Protein AF-A0A1B3NB32-F1 (afdb_monomer_lite)

Structure (mmCIF, N/CA/C/O backbone):
data_AF-A0A1B3NB32-F1
#
_entry.id   AF-A0A1B3NB32-F1
#
loop_
_atom_site.group_PDB
_atom_site.id
_atom_site.type_symbol
_atom_site.label_atom_id
_atom_site.label_alt_id
_atom_site.label_comp_id
_atom_site.label_asym_id
_atom_site.label_entity_id
_atom_site.label_seq_id
_atom_site.pdbx_PDB_ins_code
_atom_site.Cartn_x
_atom_site.Cartn_y
_atom_site.Cartn_z
_atom_site.occupancy
_atom_site.B_iso_or_equiv
_atom_site.auth_seq_id
_atom_site.auth_comp_id
_atom_site.auth_asym_id
_atom_site.auth_atom_id
_atom_site.pdbx_PDB_model_num
ATOM 1 N N . MET A 1 1 ? 17.498 -9.817 -17.368 1.00 38.34 1 MET A N 1
ATOM 2 C CA . MET A 1 1 ? 17.721 -9.062 -16.115 1.00 38.34 1 MET A CA 1
ATOM 3 C C . MET A 1 1 ? 16.685 -7.958 -16.043 1.00 38.34 1 MET A C 1
ATOM 5 O O . MET A 1 1 ? 16.857 -6.933 -16.681 1.00 38.34 1 MET A O 1
ATOM 9 N N . MET A 1 2 ? 15.578 -8.188 -15.343 1.00 41.12 2 MET A N 1
ATOM 10 C CA . MET A 1 2 ? 14.624 -7.121 -15.055 1.00 41.12 2 MET A CA 1
ATOM 11 C C . MET A 1 2 ? 14.979 -6.633 -13.655 1.00 41.12 2 MET A C 1
ATOM 13 O O . MET A 1 2 ? 14.786 -7.355 -12.677 1.00 41.12 2 MET A O 1
ATOM 17 N N . GLY A 1 3 ? 15.651 -5.481 -13.587 1.00 49.44 3 GLY A N 1
ATOM 18 C CA . GLY A 1 3 ? 15.916 -4.816 -12.318 1.00 49.44 3 GLY A CA 1
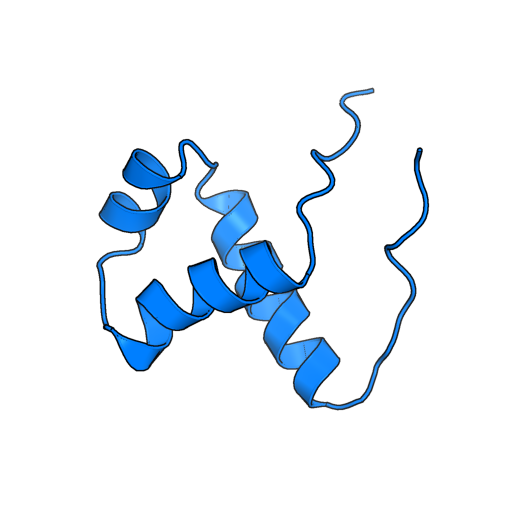ATOM 19 C C . GLY A 1 3 ? 14.583 -4.623 -11.609 1.00 49.44 3 GLY A C 1
ATOM 20 O O . GLY A 1 3 ? 13.619 -4.168 -12.224 1.00 49.44 3 GLY A O 1
ATOM 21 N N . LYS A 1 4 ? 14.505 -5.047 -10.348 1.00 57.69 4 LYS A N 1
ATOM 22 C CA . LYS A 1 4 ? 13.319 -4.812 -9.528 1.00 57.69 4 LYS A CA 1
ATOM 23 C C . LYS A 1 4 ? 13.042 -3.302 -9.564 1.00 57.69 4 LYS A C 1
ATOM 25 O O . LYS A 1 4 ? 13.983 -2.543 -9.341 1.00 57.69 4 LYS A O 1
ATOM 30 N N . PRO A 1 5 ? 11.822 -2.844 -9.882 1.00 56.91 5 PRO A N 1
ATOM 31 C CA . PRO A 1 5 ? 11.494 -1.435 -9.729 1.00 56.91 5 PRO A CA 1
ATOM 32 C C . PRO A 1 5 ? 11.695 -1.070 -8.254 1.00 56.91 5 PRO A C 1
ATOM 34 O O . PRO A 1 5 ? 11.027 -1.611 -7.370 1.00 56.91 5 PRO A O 1
ATOM 37 N N . ASN A 1 6 ? 12.686 -0.221 -7.988 1.00 68.38 6 ASN A N 1
ATOM 38 C CA . ASN A 1 6 ? 13.024 0.208 -6.640 1.00 68.38 6 ASN A CA 1
ATOM 39 C C . ASN A 1 6 ? 12.047 1.315 -6.238 1.00 68.38 6 ASN A C 1
ATOM 41 O O . ASN A 1 6 ? 12.234 2.480 -6.571 1.00 68.38 6 ASN A O 1
ATOM 45 N N . PHE A 1 7 ? 10.970 0.922 -5.562 1.00 76.12 7 PHE A N 1
ATOM 46 C CA . PHE A 1 7 ? 10.018 1.852 -4.965 1.00 76.12 7 PHE A CA 1
ATOM 47 C C . PHE A 1 7 ? 10.544 2.365 -3.623 1.00 76.12 7 PHE A C 1
ATOM 49 O O . PHE A 1 7 ? 11.119 1.603 -2.842 1.00 76.12 7 PHE A O 1
ATOM 56 N N . SER A 1 8 ? 10.312 3.648 -3.338 1.00 82.38 8 SER A N 1
ATOM 57 C CA . SER A 1 8 ? 10.711 4.260 -2.072 1.00 82.38 8 SER A CA 1
ATOM 58 C C . SER A 1 8 ? 10.025 3.594 -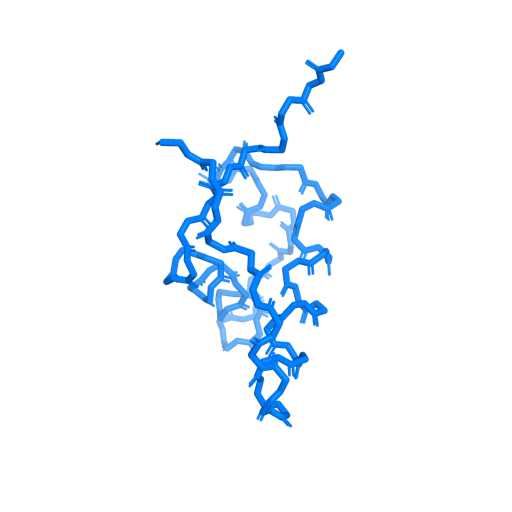0.881 1.00 82.38 8 SER A C 1
ATOM 60 O O . SER A 1 8 ? 8.881 3.145 -0.943 1.00 82.38 8 SER A O 1
ATOM 62 N N . ASN A 1 9 ? 10.719 3.572 0.253 1.00 79.38 9 ASN A N 1
ATOM 63 C CA . ASN A 1 9 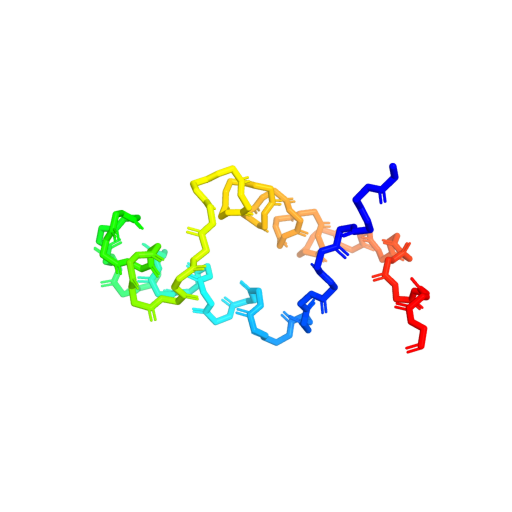? 10.210 2.966 1.482 1.00 79.38 9 ASN A CA 1
ATOM 64 C C . ASN A 1 9 ? 8.919 3.635 1.978 1.00 79.38 9 ASN A C 1
ATOM 66 O O . ASN A 1 9 ? 8.044 2.947 2.497 1.00 79.38 9 ASN A O 1
ATOM 70 N N . GLU A 1 10 ? 8.804 4.952 1.790 1.00 83.81 10 GLU A N 1
ATOM 71 C CA . GLU A 1 10 ? 7.586 5.726 2.054 1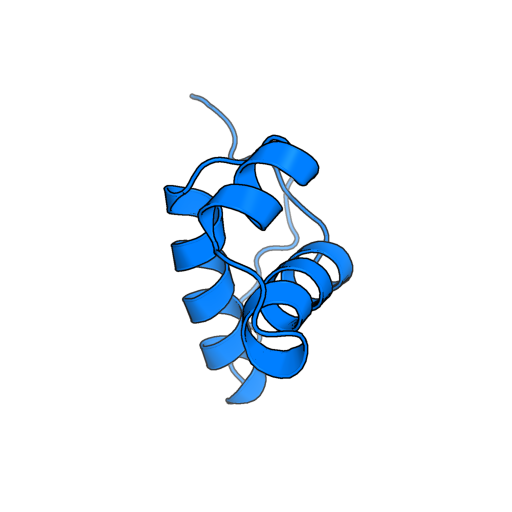.00 83.81 10 GLU A CA 1
ATOM 72 C C . GLU A 1 10 ? 6.413 5.239 1.192 1.00 83.81 10 GLU A C 1
ATOM 74 O O . GLU A 1 10 ? 5.355 4.919 1.720 1.00 83.81 10 GLU A O 1
ATOM 79 N N . PHE A 1 11 ? 6.647 5.036 -0.107 1.00 85.56 11 PHE A N 1
ATOM 80 C CA . PHE A 1 11 ? 5.640 4.563 -1.050 1.00 85.56 11 PHE A CA 1
ATOM 81 C C . PHE A 1 11 ? 5.147 3.158 -0.693 1.00 85.56 11 PHE A C 1
ATOM 83 O O . PHE A 1 11 ? 3.949 2.884 -0.685 1.00 85.56 11 PHE A O 1
ATOM 90 N N . ILE A 1 12 ? 6.077 2.266 -0.344 1.00 86.38 12 ILE A N 1
ATOM 91 C CA . ILE A 1 12 ? 5.781 0.903 0.111 1.00 86.38 12 ILE A CA 1
ATOM 92 C C . ILE A 1 12 ? 4.933 0.936 1.391 1.00 86.38 12 ILE A C 1
ATOM 94 O O . ILE A 1 12 ? 3.969 0.179 1.501 1.00 86.38 12 ILE A O 1
ATOM 98 N N . ARG A 1 13 ? 5.269 1.803 2.355 1.00 86.06 13 ARG A N 1
ATOM 99 C CA . ARG A 1 13 ? 4.519 1.933 3.611 1.00 86.06 13 ARG A CA 1
ATOM 100 C C . ARG A 1 13 ? 3.109 2.455 3.363 1.00 86.06 13 ARG A C 1
ATOM 102 O O . ARG A 1 13 ? 2.169 1.854 3.865 1.00 86.06 13 ARG A O 1
ATOM 109 N N . ASP A 1 14 ? 2.959 3.494 2.550 1.00 88.31 14 ASP A N 1
ATOM 110 C CA . ASP A 1 14 ? 1.660 4.094 2.238 1.00 88.31 14 ASP A CA 1
ATOM 111 C C . ASP A 1 14 ? 0.765 3.142 1.432 1.00 88.31 14 ASP A C 1
ATOM 113 O O . ASP A 1 14 ? -0.445 3.076 1.656 1.00 88.31 14 ASP A O 1
ATOM 117 N N . ALA A 1 15 ? 1.342 2.354 0.520 1.00 88.38 15 ALA A N 1
ATOM 118 C CA . ALA A 1 15 ? 0.615 1.313 -0.202 1.00 88.38 15 ALA A CA 1
ATOM 119 C C . ALA A 1 15 ? 0.114 0.206 0.741 1.00 88.38 15 ALA A C 1
ATOM 121 O O . ALA A 1 15 ? -1.023 -0.248 0.618 1.00 88.38 15 ALA A O 1
ATOM 122 N N . VAL A 1 16 ? 0.937 -0.214 1.709 1.00 86.00 16 VAL A N 1
ATOM 123 C CA . VAL A 1 16 ? 0.534 -1.197 2.725 1.00 86.00 16 VAL A CA 1
ATOM 124 C C . VAL A 1 16 ? -0.513 -0.603 3.674 1.00 86.00 16 VAL A C 1
ATOM 126 O O . VAL A 1 16 ? -1.518 -1.264 3.918 1.00 86.00 16 VAL A O 1
ATOM 129 N N . ALA A 1 17 ? -0.349 0.646 4.119 1.00 88.69 17 ALA A N 1
ATOM 130 C CA . ALA A 1 17 ? -1.299 1.358 4.978 1.00 88.69 17 ALA A CA 1
ATOM 131 C C . ALA A 1 17 ? -2.683 1.508 4.323 1.00 88.69 17 ALA A C 1
ATOM 133 O O . ALA A 1 17 ? -3.707 1.342 4.983 1.00 88.69 17 ALA A O 1
ATOM 134 N N . GLN A 1 18 ? -2.749 1.720 3.004 1.00 88.62 18 GLN A N 1
ATOM 135 C CA . GLN A 1 18 ? -4.022 1.731 2.272 1.00 88.62 18 GLN A CA 1
ATOM 136 C C . GLN A 1 18 ? -4.798 0.411 2.403 1.00 88.62 18 GLN A C 1
ATOM 138 O O . GLN A 1 18 ? -6.024 0.426 2.482 1.00 88.62 18 GLN A O 1
ATOM 143 N N . ILE A 1 19 ? -4.096 -0.720 2.471 1.00 87.12 19 ILE A N 1
ATOM 144 C CA . ILE A 1 19 ? -4.700 -2.053 2.592 1.00 87.12 19 ILE A CA 1
ATOM 145 C C . ILE A 1 19 ? -4.986 -2.394 4.056 1.00 87.12 19 ILE A C 1
ATOM 147 O O . ILE A 1 19 ? -5.995 -3.026 4.349 1.00 87.12 19 ILE A O 1
ATOM 151 N N . THR A 1 20 ? -4.101 -2.016 4.982 1.00 84.94 20 THR A N 1
ATOM 152 C CA . THR A 1 20 ? -4.196 -2.423 6.392 1.00 84.94 20 THR A CA 1
ATOM 153 C C . THR A 1 20 ? -4.992 -1.454 7.254 1.00 84.94 20 THR A C 1
ATOM 155 O O . THR A 1 20 ? -5.769 -1.897 8.087 1.00 84.94 20 THR A O 1
ATOM 158 N N . GLU A 1 21 ? -4.808 -0.148 7.074 1.00 85.06 21 GLU A N 1
ATOM 159 C CA . GLU A 1 21 ? -5.475 0.887 7.876 1.00 85.06 21 GLU A CA 1
ATOM 160 C C . GLU A 1 21 ? -6.778 1.329 7.216 1.00 85.06 21 GLU A C 1
ATOM 162 O O . GLU A 1 21 ? -7.813 1.456 7.864 1.00 85.06 21 GLU A O 1
ATOM 167 N N . ARG A 1 22 ? -6.743 1.520 5.895 1.00 84.19 22 ARG A N 1
ATOM 168 C CA . ARG A 1 22 ? -7.900 1.964 5.107 1.00 84.19 22 ARG A CA 1
ATOM 169 C C . ARG A 1 22 ? -8.782 0.816 4.617 1.00 84.19 22 ARG A C 1
ATOM 171 O O . ARG A 1 22 ? -9.853 1.075 4.085 1.00 84.19 22 ARG A O 1
ATOM 178 N N . SER A 1 23 ? -8.347 -0.433 4.823 1.00 86.00 23 SER A N 1
ATOM 179 C CA . SER A 1 23 ? -9.056 -1.657 4.421 1.00 86.00 23 SER A CA 1
ATOM 180 C C . SER A 1 23 ? -9.448 -1.694 2.938 1.00 86.00 23 SER A C 1
ATOM 182 O O . SER A 1 23 ? -10.436 -2.332 2.574 1.00 86.00 23 SER A O 1
ATOM 184 N N . PHE A 1 24 ? -8.685 -1.024 2.063 1.00 87.69 24 PHE A N 1
ATOM 185 C CA . PHE A 1 24 ? -8.957 -1.089 0.631 1.00 87.69 24 PHE A CA 1
ATOM 186 C C . PHE A 1 24 ? -8.638 -2.478 0.068 1.00 87.69 24 PHE A C 1
ATOM 188 O O . PHE A 1 24 ? -7.652 -3.109 0.475 1.00 87.69 24 PHE A O 1
ATOM 195 N N . PRO A 1 25 ? -9.421 -2.951 -0.918 1.00 87.94 25 PRO A N 1
ATOM 196 C CA . PRO A 1 25 ? -9.112 -4.174 -1.630 1.00 87.94 25 PRO A CA 1
ATOM 197 C C . PRO A 1 25 ? -7.727 -4.088 -2.268 1.00 87.94 25 PRO A C 1
ATOM 199 O O . PRO A 1 25 ? -7.392 -3.118 -2.950 1.00 87.94 25 PRO A O 1
ATOM 202 N N . VAL A 1 26 ? -6.937 -5.152 -2.115 1.00 83.75 26 VAL A N 1
ATOM 203 C CA . VAL A 1 26 ? -5.606 -5.257 -2.733 1.00 83.75 26 VAL A CA 1
ATOM 204 C C . VAL A 1 26 ? -5.697 -4.989 -4.239 1.00 83.75 26 VAL A C 1
ATOM 206 O O . VAL A 1 26 ? -4.881 -4.254 -4.775 1.00 83.75 26 VAL A O 1
ATOM 209 N N . VAL A 1 27 ? -6.733 -5.508 -4.905 1.00 85.44 27 VAL A N 1
ATOM 210 C CA . VAL A 1 27 ? -6.998 -5.305 -6.342 1.00 85.44 27 VAL A CA 1
ATOM 211 C C . VAL A 1 27 ? -7.165 -3.838 -6.740 1.00 85.44 27 VAL A C 1
ATOM 213 O O . VAL A 1 27 ? -6.646 -3.432 -7.776 1.00 85.44 27 VAL A O 1
ATOM 216 N N . GLU A 1 28 ? -7.806 -3.028 -5.902 1.00 88.50 28 GLU A N 1
ATOM 217 C CA . GLU A 1 28 ? -8.018 -1.606 -6.169 1.00 88.50 28 GLU A CA 1
ATOM 218 C C . GLU A 1 28 ? -6.707 -0.827 -6.011 1.00 88.50 28 GLU A C 1
ATOM 220 O O . GLU A 1 28 ? -6.337 -0.024 -6.868 1.00 88.50 28 GLU A O 1
ATOM 225 N N . VAL A 1 29 ? -5.942 -1.137 -4.961 1.00 87.00 29 VAL A N 1
ATOM 226 C CA . VAL A 1 29 ? -4.623 -0.536 -4.715 1.00 87.00 29 VAL A CA 1
ATOM 227 C C . VAL A 1 29 ? -3.637 -0.897 -5.832 1.00 87.00 29 VAL A C 1
ATOM 229 O O . VAL A 1 29 ? -2.874 -0.045 -6.282 1.00 87.00 29 VAL A O 1
ATOM 232 N N . LEU A 1 30 ? -3.684 -2.133 -6.335 1.00 85.19 30 LEU A N 1
ATOM 233 C CA . LEU A 1 30 ? -2.871 -2.597 -7.463 1.00 85.19 30 LEU A CA 1
ATOM 234 C C . LEU A 1 30 ? -3.141 -1.817 -8.739 1.00 85.19 30 LEU A C 1
ATOM 236 O O . LEU A 1 30 ? -2.203 -1.350 -9.381 1.00 85.19 30 LEU A O 1
ATOM 240 N N . GLN A 1 31 ? -4.418 -1.681 -9.092 1.00 86.88 31 GLN A N 1
ATOM 241 C CA . GLN A 1 31 ? -4.838 -0.963 -10.288 1.00 86.88 31 GLN A CA 1
ATOM 242 C C . GLN A 1 31 ? -4.487 0.520 -10.182 1.00 86.88 31 GLN A C 1
ATOM 244 O O . GLN A 1 31 ? -3.903 1.082 -11.106 1.00 86.88 31 GLN A O 1
ATOM 249 N N . ARG A 1 32 ? -4.755 1.138 -9.028 1.00 87.56 32 ARG A N 1
ATOM 250 C CA . ARG A 1 32 ? -4.486 2.559 -8.793 1.00 87.56 32 ARG A CA 1
ATOM 251 C C . ARG A 1 32 ? -2.999 2.897 -8.829 1.00 87.56 32 ARG A C 1
ATOM 253 O O . ARG A 1 32 ? -2.627 3.934 -9.365 1.00 87.56 32 ARG A O 1
ATOM 260 N N . LEU A 1 33 ? -2.155 2.032 -8.268 1.00 84.62 33 LEU A N 1
ATOM 261 C CA . LEU A 1 33 ? -0.702 2.216 -8.265 1.00 84.62 33 LEU A CA 1
ATOM 262 C C . LEU A 1 33 ? -0.024 1.626 -9.514 1.00 84.62 33 LEU A C 1
ATOM 264 O O . LEU A 1 33 ? 1.180 1.795 -9.678 1.00 84.62 33 LEU A O 1
ATOM 268 N N . SER A 1 34 ? -0.776 0.950 -10.395 1.00 84.81 34 SER A N 1
ATOM 269 C CA . SER A 1 34 ? -0.257 0.218 -11.561 1.00 84.81 34 SER A CA 1
ATOM 270 C C . SER A 1 34 ? 0.877 -0.752 -11.202 1.00 84.81 34 SER A C 1
ATOM 272 O O . SER A 1 34 ? 1.880 -0.863 -11.908 1.00 84.81 34 SER A O 1
ATOM 274 N N . VAL A 1 35 ? 0.732 -1.456 -10.076 1.00 82.75 35 VAL A N 1
ATOM 275 C CA . VAL A 1 35 ? 1.737 -2.403 -9.574 1.00 82.75 35 VAL A CA 1
ATOM 276 C C . VAL A 1 35 ? 1.228 -3.835 -9.590 1.00 82.75 35 VAL A C 1
ATOM 278 O O . VAL A 1 35 ? 0.032 -4.101 -9.662 1.00 82.75 35 VAL A O 1
ATOM 281 N N . SER A 1 36 ? 2.164 -4.782 -9.546 1.00 84.88 36 SER A N 1
ATOM 282 C CA . SER A 1 36 ? 1.845 -6.208 -9.586 1.00 84.88 36 SER A CA 1
ATOM 283 C C . SER A 1 36 ? 1.359 -6.727 -8.223 1.00 84.88 36 SER A C 1
ATOM 285 O O . SER A 1 36 ? 1.911 -6.319 -7.193 1.00 84.88 36 SER A O 1
ATOM 287 N N . PRO A 1 37 ? 0.403 -7.686 -8.191 1.00 81.12 37 PRO A N 1
ATOM 288 C CA . PRO A 1 37 ? -0.052 -8.360 -6.967 1.00 81.12 37 PRO A CA 1
ATOM 289 C C . PRO A 1 37 ? 1.101 -8.903 -6.129 1.00 81.12 37 PRO A C 1
ATOM 291 O O . PRO A 1 37 ? 1.094 -8.844 -4.899 1.00 81.12 37 PRO A O 1
ATOM 294 N N . HIS A 1 38 ? 2.131 -9.384 -6.823 1.00 83.19 38 HIS A N 1
ATOM 295 C CA . HIS A 1 38 ? 3.327 -9.940 -6.217 1.00 83.19 38 HIS A CA 1
ATOM 296 C C . HIS A 1 38 ? 4.114 -8.892 -5.412 1.00 83.19 38 HIS A C 1
ATOM 298 O O . HIS A 1 38 ? 4.631 -9.195 -4.335 1.00 83.19 38 HIS A O 1
ATOM 304 N N . SER A 1 39 ? 4.164 -7.647 -5.897 1.00 82.94 39 SER A N 1
ATOM 305 C CA . SER A 1 39 ? 4.866 -6.549 -5.230 1.00 82.94 39 SER A CA 1
ATOM 306 C C . SER A 1 39 ? 4.205 -6.184 -3.905 1.00 82.94 39 SER A C 1
ATOM 308 O O . SER A 1 39 ? 4.903 -6.067 -2.903 1.00 82.94 39 SER A O 1
ATOM 310 N N . LEU A 1 40 ? 2.871 -6.092 -3.851 1.00 83.06 40 LEU A N 1
ATOM 311 C CA . LEU A 1 40 ? 2.164 -5.769 -2.604 1.00 83.06 40 LEU A CA 1
ATOM 312 C C . LEU A 1 40 ? 2.373 -6.825 -1.518 1.00 83.06 40 LEU A C 1
ATOM 314 O O . LEU A 1 40 ? 2.569 -6.485 -0.350 1.00 83.06 40 LEU A O 1
ATOM 318 N N . TYR A 1 41 ? 2.387 -8.106 -1.891 1.00 83.38 41 TYR A N 1
ATOM 319 C CA . TYR A 1 41 ? 2.661 -9.172 -0.931 1.00 83.38 41 TYR A CA 1
ATOM 320 C C . TYR A 1 41 ? 4.106 -9.115 -0.414 1.00 83.38 41 TYR A C 1
ATOM 322 O O . TYR A 1 41 ? 4.351 -9.226 0.792 1.00 83.38 41 TYR A O 1
ATOM 330 N N . ALA A 1 42 ? 5.067 -8.868 -1.309 1.00 85.31 42 ALA A N 1
ATOM 331 C CA . ALA A 1 42 ? 6.465 -8.671 -0.938 1.00 85.31 42 ALA A CA 1
ATOM 332 C C . ALA A 1 42 ? 6.644 -7.460 -0.004 1.00 85.31 42 ALA A C 1
ATOM 334 O O . ALA A 1 42 ? 7.351 -7.554 1.001 1.00 85.31 42 ALA A O 1
ATOM 335 N N . TRP A 1 43 ? 5.956 -6.352 -0.278 1.00 85.69 43 TRP A N 1
ATOM 336 C CA . TRP A 1 43 ? 5.985 -5.134 0.531 1.00 85.69 43 TRP A CA 1
ATOM 337 C C . TRP A 1 43 ? 5.385 -5.325 1.911 1.00 85.69 43 TRP A C 1
ATOM 339 O O . TRP A 1 43 ? 5.993 -4.897 2.887 1.00 85.69 43 TRP A O 1
ATOM 349 N N . LYS A 1 44 ? 4.264 -6.041 2.031 1.00 83.44 44 LYS A N 1
ATOM 350 C CA . LYS A 1 44 ? 3.681 -6.377 3.335 1.00 83.44 44 LYS A CA 1
ATOM 351 C C . LYS A 1 44 ? 4.682 -7.144 4.208 1.00 83.44 44 LYS A C 1
ATOM 353 O O . LYS A 1 44 ? 4.863 -6.816 5.379 1.00 83.44 44 LYS A O 1
ATOM 358 N N . LYS A 1 45 ? 5.407 -8.105 3.620 1.00 82.88 45 LYS A N 1
ATOM 359 C CA . LYS A 1 45 ? 6.480 -8.850 4.304 1.00 82.88 45 LYS A CA 1
ATOM 360 C C . LYS A 1 45 ? 7.679 -7.960 4.651 1.00 82.88 45 LYS A C 1
ATOM 362 O O . LYS A 1 45 ? 8.270 -8.126 5.715 1.00 82.88 45 LYS A O 1
ATOM 367 N N . GLN A 1 46 ? 8.048 -7.036 3.769 1.00 81.81 46 GLN A N 1
ATOM 368 C CA . GLN A 1 46 ? 9.152 -6.099 3.982 1.00 81.81 46 GLN A CA 1
ATOM 369 C C . GLN A 1 46 ? 8.843 -5.091 5.098 1.00 81.81 46 GLN A C 1
ATOM 371 O O . GLN A 1 46 ? 9.695 -4.853 5.948 1.00 81.81 46 GLN A O 1
ATOM 376 N N . VAL A 1 47 ? 7.628 -4.536 5.134 1.00 80.19 47 VAL A N 1
ATOM 377 C CA . VAL A 1 47 ? 7.170 -3.613 6.185 1.00 80.19 47 VAL A CA 1
ATOM 378 C C . VAL A 1 47 ? 7.114 -4.324 7.535 1.00 80.19 47 VAL A C 1
ATOM 380 O O . VAL A 1 47 ? 7.666 -3.806 8.501 1.00 80.19 47 VAL A O 1
ATOM 383 N N . ALA A 1 48 ? 6.554 -5.538 7.594 1.00 80.88 48 ALA A N 1
ATOM 384 C CA . ALA A 1 48 ? 6.534 -6.336 8.822 1.00 80.88 48 ALA A CA 1
ATOM 385 C C . ALA A 1 48 ? 7.951 -6.614 9.355 1.00 80.88 48 ALA A C 1
ATOM 387 O O . ALA A 1 48 ? 8.215 -6.422 10.536 1.00 80.88 48 ALA A O 1
ATOM 388 N N . ARG A 1 49 ? 8.889 -6.992 8.475 1.00 78.50 49 ARG A N 1
ATOM 389 C CA . ARG A 1 49 ? 10.285 -7.265 8.852 1.00 78.50 49 ARG A CA 1
ATOM 390 C C . ARG A 1 49 ? 11.019 -6.018 9.361 1.00 78.50 49 ARG A C 1
ATOM 392 O O . ARG A 1 49 ? 11.792 -6.102 10.308 1.00 78.50 49 ARG A O 1
ATOM 399 N N . ARG A 1 50 ? 10.743 -4.857 8.761 1.00 71.25 50 ARG A N 1
ATOM 400 C CA . ARG A 1 50 ? 11.326 -3.571 9.171 1.00 71.25 50 ARG A CA 1
ATOM 401 C C . ARG A 1 50 ? 10.747 -3.040 10.478 1.00 71.25 50 ARG A C 1
ATOM 403 O O . ARG A 1 50 ? 11.491 -2.444 11.247 1.00 71.25 50 ARG A O 1
ATOM 410 N N . ALA A 1 51 ? 9.465 -3.285 10.754 1.00 68.00 51 ALA A N 1
ATOM 411 C CA . ALA A 1 51 ? 8.864 -2.973 12.053 1.00 68.00 51 ALA A CA 1
ATOM 412 C C . ALA A 1 51 ? 9.538 -3.753 13.198 1.00 68.00 51 ALA A C 1
ATOM 414 O O . ALA A 1 51 ? 9.599 -3.266 14.321 1.00 68.00 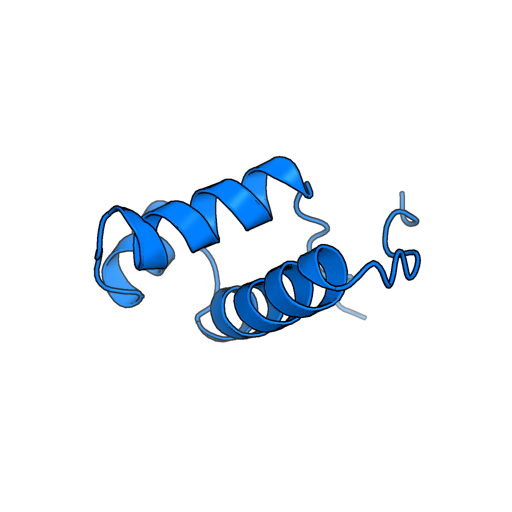51 ALA A O 1
ATOM 415 N N . SER A 1 52 ? 10.101 -4.928 12.902 1.00 63.03 52 SER A N 1
ATOM 416 C CA . SER A 1 52 ? 10.859 -5.752 13.850 1.00 63.03 52 SER A CA 1
ATOM 417 C C . SER A 1 52 ? 12.344 -5.370 13.991 1.00 63.03 52 SER A C 1
ATOM 419 O O . SER A 1 52 ? 13.077 -6.073 14.677 1.00 63.03 52 SER A O 1
ATOM 421 N N . GLY A 1 53 ? 12.807 -4.276 13.373 1.00 56.78 53 GLY A N 1
ATOM 422 C CA . GLY A 1 53 ? 14.173 -3.763 13.554 1.00 56.78 53 GLY A CA 1
ATOM 423 C C . GLY A 1 53 ? 15.251 -4.366 12.642 1.00 56.78 53 GLY A C 1
ATOM 424 O O . GLY A 1 53 ? 16.411 -3.977 12.749 1.00 56.78 53 GLY A O 1
ATOM 425 N N . ASP A 1 54 ? 14.901 -5.248 11.701 1.00 52.59 54 ASP A N 1
ATOM 426 C CA . ASP A 1 54 ? 15.844 -5.755 10.695 1.00 52.59 54 ASP A CA 1
ATOM 427 C C . ASP A 1 54 ? 15.960 -4.744 9.541 1.00 52.59 54 ASP A C 1
ATOM 429 O O . ASP A 1 54 ? 15.251 -4.793 8.532 1.00 52.59 54 ASP A O 1
ATOM 433 N N . THR A 1 55 ? 16.845 -3.760 9.707 1.00 51.59 55 THR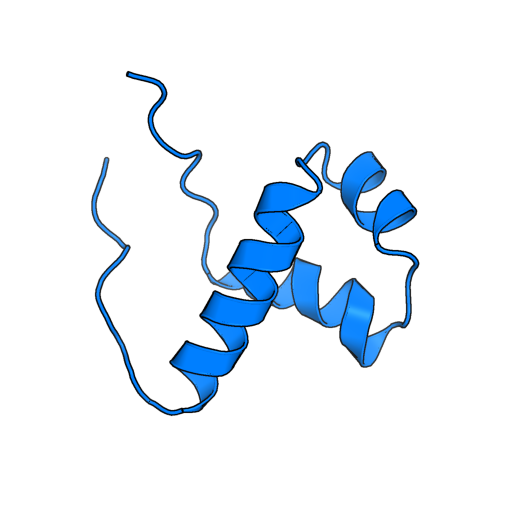 A N 1
ATOM 434 C CA . THR A 1 55 ? 17.258 -2.817 8.658 1.00 51.59 55 THR A CA 1
ATOM 435 C C . THR A 1 55 ? 18.214 -3.491 7.672 1.00 51.59 55 THR A C 1
ATOM 437 O O . THR A 1 55 ? 19.321 -3.019 7.412 1.00 51.59 55 THR A O 1
ATOM 440 N N . SER A 1 56 ? 17.797 -4.603 7.063 1.00 46.25 56 SER A N 1
ATOM 441 C CA . SER A 1 56 ? 18.545 -5.160 5.940 1.00 46.25 56 SER A CA 1
ATOM 442 C C . SER A 1 56 ? 18.269 -4.334 4.682 1.00 46.25 56 SER A C 1
ATOM 444 O O . SER A 1 56 ? 17.253 -4.464 4.005 1.00 46.25 56 SER A O 1
ATOM 446 N N . LYS A 1 57 ? 19.155 -3.355 4.489 1.00 56.41 57 LYS A N 1
ATOM 447 C CA . LYS A 1 57 ? 19.772 -2.925 3.229 1.00 56.41 57 LYS A CA 1
ATOM 448 C C . LYS A 1 57 ? 19.079 -3.390 1.941 1.00 56.41 57 LYS A C 1
ATOM 450 O O . LYS A 1 57 ? 19.545 -4.312 1.291 1.00 56.41 57 LYS A O 1
ATOM 455 N N . ASP A 1 58 ? 18.112 -2.615 1.472 1.00 49.25 58 ASP A N 1
ATOM 456 C CA . ASP A 1 58 ? 17.728 -2.623 0.055 1.00 49.25 58 ASP A CA 1
ATOM 457 C C . ASP A 1 58 ? 17.498 -1.182 -0.417 1.00 49.25 58 ASP A C 1
ATOM 459 O O . ASP A 1 58 ? 16.454 -0.813 -0.941 1.00 49.25 58 ASP A O 1
ATOM 463 N N . ALA A 1 59 ? 18.488 -0.332 -0.153 1.00 42.03 59 ALA A N 1
ATOM 464 C CA . ALA A 1 59 ? 18.647 0.967 -0.793 1.00 42.03 59 ALA A CA 1
ATOM 465 C C . ALA A 1 59 ? 20.034 0.992 -1.441 1.00 42.03 59 ALA A C 1
ATOM 467 O O . ALA A 1 59 ? 20.950 1.691 -1.017 1.00 42.03 59 ALA A O 1
ATOM 468 N N . LYS A 1 60 ? 20.227 0.133 -2.439 1.00 45.16 60 LYS A N 1
ATOM 469 C CA . LYS A 1 60 ? 21.280 0.318 -3.431 1.00 45.16 60 LYS A CA 1
ATOM 470 C C . LYS A 1 60 ? 20.695 -0.045 -4.783 1.00 45.16 60 LYS A C 1
ATOM 472 O O . LYS A 1 60 ? 19.857 -0.940 -4.860 1.00 45.16 60 LYS A O 1
ATOM 477 N N . ILE A 1 61 ? 21.215 0.624 -5.810 1.00 39.25 61 ILE A N 1
ATOM 478 C CA . ILE A 1 61 ? 20.778 0.630 -7.212 1.00 39.25 61 ILE A CA 1
ATOM 479 C C . ILE A 1 61 ? 19.676 1.694 -7.393 1.00 39.25 61 ILE A C 1
ATOM 481 O O . ILE A 1 61 ? 18.559 1.498 -6.942 1.00 39.25 61 ILE A O 1
ATOM 485 N N . ARG A 1 62 ? 19.900 2.857 -8.000 1.00 40.00 62 ARG A N 1
ATOM 486 C CA . ARG A 1 62 ? 21.006 3.388 -8.795 1.00 40.00 62 ARG A CA 1
ATOM 487 C C . ARG A 1 62 ? 20.841 4.905 -8.834 1.00 40.00 62 ARG A C 1
ATOM 489 O O . ARG A 1 62 ? 19.668 5.332 -8.865 1.00 40.00 62 ARG A O 1
#

Sequence (62 aa):
MMGKPNFSNEFIRDAVAQITERSFPVVEVLQRLSVSPHSLYAWKKQVARRASGDTSKDAKIR

Foldseek 3Di:
DPPDPDDDLVVLVVLLCCCVVVVDDLVVSCVVVVHDSVSNVVSVVVVVVVVVPPPPDPPDDD

pLDDT: mean 74.68, std 16.06, range [38.34, 88.69]

Secondary structure (DSSP, 8-state):
--------HHHHHHHHHHHHTS---HHHHHHHHT--HHHHHHHHHHHHHHHTT---------

Radius of gyration: 11.96 Å; chains: 1; bounding box: 30×16×30 Å